Protein AF-A0AAX2DRG5-F1 (afdb_monomer_lite)

InterPro domains:
  IPR002686 Transposase IS200-like [PF01797] (2-34)
  IPR036515 Transposase IS200-like superfamily [G3DSA:3.30.70.1290] (1-51)
  IPR036515 Transposase IS200-like superfamily [SSF143422] (3-34)

Foldseek 3Di:
DPCPDPDDDVDDPDDDDDDPDDQPVVVVVVVVVVVVVVVVVVVVCVPVQADPVPRDGDDDDD

pLDDT: mean 71.34, std 12.26, range [42.78, 90.75]

Sequence (62 aa):
MKYKYGNRKFWCRGYYVDTVGRNQRTIEEYIRNQLREDHQMDQLNLFEEVDPFTGKKIRGKN

Structure (mmCIF, N/CA/C/O backbone):
data_AF-A0AAX2DRG5-F1
#
_entry.id   AF-A0AAX2DRG5-F1
#
loop_
_atom_site.group_PDB
_atom_site.id
_atom_site.type_symbol
_atom_site.label_atom_id
_atom_site.label_alt_id
_atom_site.label_comp_id
_atom_site.label_asym_id
_atom_site.label_entity_id
_atom_site.label_seq_id
_atom_site.pdbx_PDB_ins_code
_atom_site.Cartn_x
_atom_site.Cartn_y
_atom_site.Cartn_z
_atom_site.occupancy
_atom_site.B_iso_or_equiv
_atom_site.auth_seq_id
_atom_site.auth_comp_id
_atom_site.auth_asym_id
_atom_site.auth_atom_id
_atom_site.pdbx_PDB_model_num
ATOM 1 N N . MET A 1 1 ? 4.073 -20.418 -31.342 1.00 50.06 1 MET A N 1
ATOM 2 C CA . MET A 1 1 ? 4.010 -19.264 -30.415 1.00 50.06 1 MET A CA 1
ATOM 3 C C . MET A 1 1 ? 2.865 -19.481 -29.434 1.00 50.06 1 MET A C 1
ATOM 5 O O . MET A 1 1 ? 1.726 -19.206 -29.777 1.00 50.06 1 MET A O 1
ATOM 9 N N . LYS A 1 2 ? 3.128 -20.042 -28.252 1.00 43.06 2 LYS A N 1
ATOM 10 C CA . LYS A 1 2 ? 2.098 -20.240 -27.223 1.00 43.06 2 LYS A CA 1
ATOM 11 C C . LYS A 1 2 ? 2.272 -19.147 -26.162 1.00 43.06 2 LYS A C 1
ATOM 13 O O . LYS A 1 2 ? 3.297 -19.104 -25.501 1.00 43.06 2 LYS A O 1
ATOM 18 N N . TYR A 1 3 ? 1.287 -18.251 -26.081 1.00 51.75 3 TYR A N 1
ATOM 19 C CA . TYR A 1 3 ? 1.061 -17.273 -25.004 1.00 51.75 3 TYR A CA 1
ATOM 20 C C . TYR A 1 3 ? 2.161 -16.228 -24.770 1.00 51.75 3 TYR A C 1
ATOM 22 O O . TYR A 1 3 ? 2.796 -16.204 -23.725 1.00 51.75 3 TYR A O 1
ATOM 30 N N . LYS A 1 4 ? 2.342 -15.291 -25.709 1.00 56.91 4 LYS A N 1
ATOM 31 C CA . LYS A 1 4 ? 3.282 -14.177 -25.494 1.00 56.91 4 LYS A CA 1
ATOM 32 C C . LYS A 1 4 ? 2.734 -13.093 -24.538 1.00 56.91 4 LYS A C 1
ATOM 34 O O . LYS A 1 4 ? 3.534 -12.404 -23.923 1.00 56.91 4 LYS A O 1
ATOM 39 N N . TYR A 1 5 ? 1.404 -12.973 -24.354 1.00 60.25 5 TYR A N 1
ATOM 40 C CA . TYR A 1 5 ? 0.788 -11.879 -23.561 1.00 60.25 5 TYR A CA 1
ATOM 41 C C . TYR A 1 5 ? -0.559 -12.213 -22.864 1.00 60.25 5 TYR A C 1
ATOM 43 O O . TYR A 1 5 ? -1.310 -11.312 -22.508 1.00 60.25 5 TYR A O 1
ATOM 51 N N . GLY A 1 6 ? -0.907 -13.489 -22.666 1.00 53.78 6 GLY A N 1
ATOM 52 C CA . GLY A 1 6 ? -2.291 -13.911 -22.367 1.00 53.78 6 GLY A CA 1
ATOM 53 C C . GLY A 1 6 ? -2.780 -13.875 -20.910 1.00 53.78 6 GLY A C 1
ATOM 54 O O . GLY A 1 6 ? -3.820 -14.462 -20.639 1.00 53.78 6 GLY A O 1
ATOM 55 N N . ASN A 1 7 ? -2.062 -13.270 -19.956 1.00 61.44 7 ASN A N 1
ATOM 56 C CA . ASN A 1 7 ? -2.471 -13.317 -18.538 1.00 61.44 7 ASN A CA 1
ATOM 57 C C . ASN A 1 7 ? -1.986 -12.117 -17.699 1.00 61.44 7 ASN A C 1
ATOM 59 O O . ASN A 1 7 ? -1.645 -12.257 -16.527 1.00 61.44 7 ASN A O 1
ATOM 63 N N . ARG A 1 8 ? -1.929 -10.919 -18.293 1.00 65.81 8 ARG A N 1
ATOM 64 C CA . ARG A 1 8 ? -1.544 -9.694 -17.575 1.00 65.81 8 ARG A CA 1
ATOM 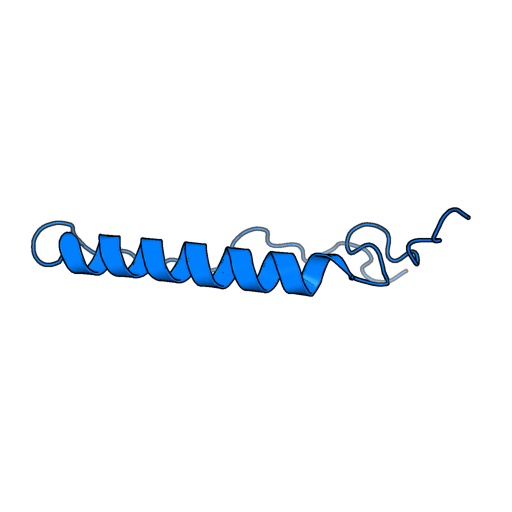65 C C . ARG A 1 8 ? -2.747 -9.128 -16.824 1.00 65.81 8 ARG A C 1
ATOM 67 O O . ARG A 1 8 ? -3.531 -8.369 -17.385 1.00 65.81 8 ARG A O 1
ATOM 74 N N . LYS A 1 9 ? -2.909 -9.518 -15.560 1.00 67.94 9 LYS A N 1
ATOM 75 C CA . LYS A 1 9 ? -3.837 -8.842 -14.649 1.00 67.94 9 LYS A CA 1
ATOM 76 C C . LYS A 1 9 ? -3.077 -7.711 -13.971 1.00 67.94 9 LYS A C 1
ATOM 78 O O . LYS A 1 9 ? -2.160 -7.976 -13.208 1.00 67.94 9 LYS A O 1
ATOM 83 N N . PHE A 1 10 ? -3.439 -6.474 -14.307 1.00 66.56 10 PHE A N 1
ATOM 84 C CA . PHE A 1 10 ? -2.853 -5.281 -13.689 1.00 66.56 10 PHE A CA 1
ATOM 85 C C . PHE A 1 10 ? -3.195 -5.204 -12.195 1.00 66.56 10 PHE A C 1
ATOM 87 O O . PHE A 1 10 ? -2.374 -4.802 -11.385 1.00 66.56 10 PHE A O 1
ATOM 94 N N . TRP A 1 11 ? -4.391 -5.669 -11.831 1.00 73.94 11 TRP A N 1
ATOM 95 C CA . TRP A 1 11 ? -4.854 -5.719 -10.451 1.00 73.94 11 TRP A CA 1
ATOM 96 C C . TRP A 1 11 ? -4.802 -7.137 -9.883 1.00 73.94 11 TRP A C 1
ATOM 98 O O . TRP A 1 11 ? -5.157 -8.115 -10.556 1.00 73.94 11 TRP A O 1
ATOM 108 N N . CYS A 1 12 ? -4.427 -7.233 -8.608 1.00 75.56 12 CYS A N 1
ATOM 109 C CA . CYS A 1 12 ? -4.621 -8.434 -7.805 1.00 75.56 12 CYS A CA 1
ATOM 110 C C . CYS A 1 12 ? -6.119 -8.771 -7.711 1.00 75.56 12 CYS A C 1
ATOM 112 O O . CYS A 1 12 ? -6.979 -7.896 -7.765 1.00 75.56 12 CYS A O 1
ATOM 114 N N . ARG A 1 13 ? -6.457 -10.059 -7.566 1.00 82.12 13 ARG A N 1
ATOM 115 C CA . ARG A 1 13 ? -7.863 -10.518 -7.522 1.00 82.12 13 ARG A CA 1
ATOM 116 C C . ARG A 1 13 ? -8.624 -10.097 -6.254 1.00 82.12 13 ARG A C 1
ATOM 118 O O . ARG A 1 13 ? -9.814 -10.370 -6.170 1.00 82.12 13 ARG A O 1
ATOM 125 N N . GLY A 1 14 ? -7.959 -9.480 -5.282 1.00 83.12 14 GLY A N 1
ATOM 126 C CA . GLY A 1 14 ? -8.545 -9.052 -4.016 1.00 83.12 14 GLY A CA 1
ATOM 127 C C . GLY A 1 14 ? -7.976 -7.712 -3.566 1.00 83.12 14 GLY A C 1
ATOM 128 O O . GLY A 1 14 ? -6.929 -7.284 -4.052 1.00 83.12 14 GLY A O 1
ATOM 129 N N . TYR A 1 15 ? -8.686 -7.067 -2.645 1.00 81.44 15 TYR A N 1
ATOM 130 C CA . TYR A 1 15 ? -8.326 -5.784 -2.054 1.00 81.44 15 TYR A CA 1
ATOM 131 C C . TYR A 1 15 ? -8.689 -5.783 -0.566 1.00 81.44 15 TYR A C 1
ATOM 133 O O . TYR A 1 15 ? -9.607 -6.487 -0.140 1.00 81.44 15 TYR A O 1
ATOM 141 N N . TYR A 1 16 ? -7.940 -5.014 0.220 1.00 78.00 16 TYR A N 1
ATOM 142 C CA . TYR A 1 16 ? -8.195 -4.816 1.643 1.00 78.00 16 TYR A CA 1
ATOM 143 C C . TYR A 1 16 ? -9.034 -3.547 1.838 1.00 78.00 16 TYR A C 1
ATOM 145 O O . TYR A 1 16 ? -8.749 -2.524 1.217 1.00 78.00 16 TYR A O 1
ATOM 153 N N . VAL A 1 17 ? -10.062 -3.608 2.687 1.00 79.44 17 VAL A N 1
ATOM 154 C CA . VAL A 1 17 ? -10.886 -2.451 3.076 1.00 79.44 17 VAL A CA 1
ATOM 155 C C . VAL A 1 17 ? -11.043 -2.455 4.583 1.00 79.44 17 VAL A C 1
ATOM 157 O O . VAL A 1 17 ? -11.391 -3.481 5.161 1.00 79.44 17 VAL A O 1
ATOM 160 N N . ASP A 1 18 ? -10.838 -1.294 5.195 1.00 77.88 18 ASP A N 1
ATOM 161 C CA . ASP A 1 18 ? -11.147 -1.042 6.599 1.00 77.88 18 ASP A CA 1
ATOM 162 C C . ASP A 1 18 ? -12.050 0.195 6.709 1.00 77.88 18 ASP A C 1
ATOM 164 O O . ASP A 1 18 ? -11.950 1.130 5.908 1.00 77.88 18 ASP A O 1
ATOM 168 N N . THR A 1 19 ? -12.962 0.202 7.680 1.00 80.56 19 THR A N 1
ATOM 169 C CA . THR A 1 19 ? -13.852 1.342 7.926 1.00 80.56 19 THR A CA 1
ATOM 170 C C . THR A 1 19 ? -13.118 2.409 8.727 1.00 80.56 19 THR A C 1
ATOM 172 O O . THR A 1 19 ? -12.662 2.166 9.846 1.00 80.56 19 THR A O 1
ATOM 175 N N . VAL A 1 20 ? -13.037 3.621 8.181 1.00 66.06 20 VAL A N 1
ATOM 176 C CA . VAL A 1 20 ? -12.432 4.760 8.878 1.00 66.06 20 VAL A CA 1
ATOM 177 C C . VAL A 1 20 ? -13.277 5.159 10.092 1.00 66.06 20 VAL A C 1
ATOM 179 O O . VAL A 1 20 ? -14.446 5.510 9.966 1.00 66.06 20 VAL A O 1
ATOM 182 N N . GLY A 1 21 ? -12.676 5.087 11.284 1.00 64.56 21 GLY A N 1
ATOM 183 C CA . GLY A 1 21 ? -13.323 5.494 12.538 1.00 64.56 21 GLY A CA 1
ATOM 184 C C . GLY A 1 21 ? -12.545 5.174 13.819 1.00 64.56 21 GLY A C 1
ATOM 185 O O . GLY A 1 21 ? -12.663 5.913 14.789 1.00 64.56 21 GLY A O 1
ATOM 186 N N . ARG A 1 22 ? -11.715 4.116 13.840 1.00 65.62 22 ARG A N 1
ATOM 187 C CA . ARG A 1 22 ? -10.923 3.732 15.034 1.00 65.62 22 ARG A CA 1
ATOM 188 C C . ARG A 1 22 ? -9.403 3.868 14.882 1.00 65.62 22 ARG A C 1
ATOM 190 O O . ARG A 1 22 ? -8.736 4.132 15.873 1.00 65.62 22 ARG A O 1
ATOM 197 N N . ASN A 1 23 ? -8.867 3.759 13.662 1.00 71.88 23 ASN A N 1
ATOM 198 C CA . ASN A 1 23 ? -7.431 3.521 13.435 1.00 71.88 23 ASN A CA 1
ATOM 199 C C . ASN A 1 23 ? -6.760 4.500 12.452 1.00 71.88 23 ASN A C 1
ATOM 201 O O . ASN A 1 23 ? -5.767 4.151 11.820 1.00 71.88 23 ASN A O 1
ATOM 205 N N . GLN A 1 24 ? -7.269 5.730 12.308 1.00 81.19 24 GLN A N 1
ATOM 206 C CA . GLN A 1 24 ? -6.757 6.696 11.319 1.00 81.19 24 GLN A CA 1
ATOM 207 C C . GLN A 1 24 ? -5.233 6.890 11.406 1.00 81.19 24 GLN A C 1
ATOM 209 O O . GLN A 1 24 ? -4.547 6.827 10.390 1.00 81.19 24 GLN A O 1
ATOM 214 N N . ARG A 1 25 ? -4.698 7.051 12.623 1.00 84.94 25 ARG A N 1
ATOM 215 C CA . ARG A 1 25 ? -3.257 7.232 12.849 1.00 84.94 25 ARG A CA 1
ATOM 216 C C . ARG A 1 25 ? -2.437 6.006 12.443 1.00 84.94 25 ARG A C 1
ATOM 218 O O . ARG A 1 25 ? -1.380 6.152 11.845 1.00 84.94 25 ARG A O 1
ATOM 225 N N . THR A 1 26 ? -2.936 4.808 12.732 1.00 84.19 26 THR A N 1
ATOM 226 C CA . THR A 1 26 ? -2.276 3.548 12.368 1.00 84.19 26 THR A CA 1
ATOM 227 C C . THR A 1 26 ? -2.256 3.345 10.857 1.00 84.19 26 THR A C 1
ATOM 229 O O . THR A 1 26 ? -1.234 2.940 10.316 1.00 84.19 26 THR A O 1
ATOM 232 N N . ILE A 1 27 ? -3.354 3.669 10.165 1.00 83.25 27 ILE A N 1
ATOM 233 C CA . ILE A 1 27 ? -3.425 3.606 8.698 1.00 83.25 27 ILE A CA 1
ATOM 234 C C . ILE A 1 27 ? -2.438 4.603 8.078 1.00 83.25 27 ILE A C 1
ATOM 236 O O . ILE A 1 27 ? -1.729 4.266 7.134 1.00 83.25 27 ILE A O 1
ATOM 240 N N . GLU A 1 28 ? -2.341 5.811 8.633 1.00 86.56 28 GLU A N 1
ATOM 241 C CA . GLU A 1 28 ? -1.410 6.832 8.152 1.00 86.56 28 GLU A CA 1
ATOM 242 C C . GLU A 1 28 ? 0.060 6.433 8.364 1.00 86.56 28 GLU A C 1
ATOM 244 O O . GLU A 1 28 ? 0.875 6.551 7.448 1.00 86.56 28 GLU A O 1
ATOM 249 N N . GLU A 1 29 ? 0.406 5.928 9.552 1.00 88.62 29 GLU A N 1
ATOM 250 C CA . GLU A 1 29 ? 1.749 5.414 9.843 1.00 88.62 29 GLU A CA 1
ATOM 251 C C . GLU A 1 29 ? 2.098 4.216 8.949 1.00 88.62 29 GLU A C 1
ATOM 253 O O . GLU A 1 29 ? 3.209 4.155 8.422 1.00 88.62 29 GLU A O 1
ATOM 258 N N . TYR A 1 30 ? 1.143 3.315 8.702 1.00 86.12 30 TYR A N 1
ATOM 259 C CA . TYR A 1 30 ? 1.320 2.178 7.798 1.00 86.12 30 TYR A CA 1
ATOM 260 C C . TYR A 1 30 ? 1.625 2.616 6.361 1.00 86.12 30 TYR A C 1
ATOM 262 O O . TYR A 1 30 ? 2.599 2.145 5.777 1.00 86.12 30 TYR A O 1
ATOM 270 N N . ILE A 1 31 ? 0.853 3.563 5.813 1.00 87.62 31 ILE A N 1
ATOM 271 C CA . ILE A 1 31 ? 1.088 4.094 4.461 1.00 87.62 31 ILE A CA 1
ATOM 272 C C . ILE A 1 31 ? 2.457 4.782 4.380 1.00 87.62 31 ILE A C 1
ATOM 274 O O . ILE A 1 31 ? 3.200 4.561 3.425 1.00 87.62 31 ILE A O 1
ATOM 278 N N . ARG A 1 32 ? 2.831 5.587 5.386 1.00 90.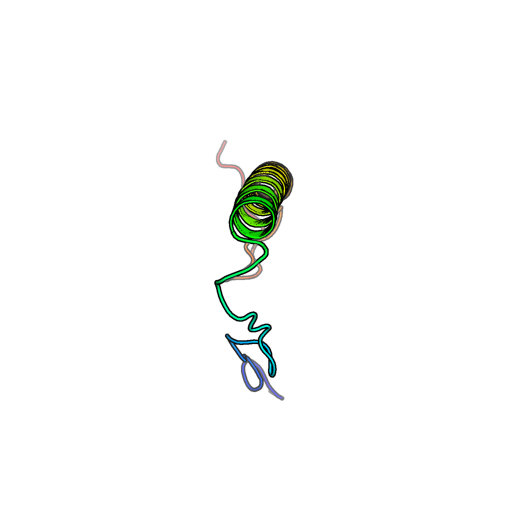75 32 ARG A N 1
ATOM 279 C CA . ARG A 1 32 ? 4.146 6.256 5.413 1.00 90.75 32 ARG A CA 1
ATOM 280 C C . ARG A 1 32 ? 5.305 5.259 5.431 1.00 90.75 32 ARG A C 1
ATOM 282 O O . ARG A 1 32 ? 6.299 5.486 4.742 1.00 90.75 32 ARG A O 1
ATOM 289 N N . ASN A 1 33 ? 5.184 4.175 6.196 1.00 90.69 33 ASN A N 1
ATOM 290 C CA . ASN A 1 33 ? 6.214 3.141 6.258 1.00 90.69 33 ASN A CA 1
ATOM 291 C C . ASN A 1 33 ? 6.335 2.389 4.928 1.00 90.69 33 ASN A C 1
ATOM 293 O O . ASN A 1 33 ? 7.451 2.256 4.433 1.00 90.69 33 ASN A O 1
ATOM 297 N N . GLN A 1 34 ? 5.215 2.008 4.302 1.00 87.88 34 GLN A N 1
ATOM 298 C CA . GLN A 1 34 ? 5.238 1.363 2.984 1.00 87.88 34 GLN A CA 1
ATOM 299 C C . GLN A 1 34 ? 5.895 2.235 1.917 1.00 87.88 34 GLN A C 1
ATOM 301 O O . GLN A 1 34 ? 6.801 1.777 1.237 1.00 87.88 34 GLN A O 1
ATOM 306 N N . LEU A 1 35 ? 5.521 3.514 1.815 1.00 88.44 35 LEU A N 1
ATOM 307 C CA . LEU A 1 35 ? 6.123 4.418 0.825 1.00 88.44 35 LEU A CA 1
ATOM 308 C C . LEU A 1 35 ? 7.641 4.552 1.009 1.00 88.44 35 LEU A C 1
ATOM 310 O O . LEU A 1 35 ? 8.388 4.703 0.043 1.00 88.44 35 LEU A O 1
ATOM 314 N N . ARG A 1 36 ? 8.109 4.505 2.260 1.00 88.50 36 ARG A N 1
ATOM 315 C CA . ARG A 1 36 ? 9.535 4.552 2.583 1.00 88.50 36 ARG A CA 1
ATOM 316 C C . ARG A 1 36 ? 10.252 3.248 2.225 1.00 88.50 36 ARG A C 1
ATOM 318 O O . ARG A 1 36 ? 11.415 3.306 1.823 1.00 88.50 36 ARG A O 1
ATOM 325 N N . GLU A 1 37 ? 9.610 2.103 2.421 1.00 85.19 37 GLU A N 1
ATOM 326 C CA . GLU A 1 37 ? 10.120 0.794 2.000 1.00 85.19 37 GLU A CA 1
ATOM 327 C C . GLU A 1 37 ? 10.172 0.696 0.472 1.00 85.19 37 GLU A C 1
ATOM 329 O O . GLU A 1 37 ? 11.238 0.408 -0.070 1.00 85.19 37 GLU A O 1
ATOM 334 N N . ASP A 1 38 ? 9.088 1.055 -0.217 1.00 84.62 38 ASP A N 1
ATOM 335 C CA . ASP A 1 38 ? 9.002 1.068 -1.680 1.00 84.62 38 ASP A CA 1
ATOM 336 C C . ASP A 1 38 ? 10.078 1.970 -2.292 1.00 84.62 38 ASP A C 1
ATOM 338 O O . ASP A 1 38 ? 10.815 1.541 -3.172 1.00 84.62 38 ASP A O 1
ATOM 342 N N . HIS A 1 39 ? 10.273 3.182 -1.760 1.00 81.38 39 HIS A N 1
ATOM 343 C CA . HIS A 1 39 ? 11.331 4.074 -2.238 1.00 81.38 39 HIS A CA 1
ATOM 344 C C . HIS A 1 39 ? 12.733 3.461 -2.084 1.00 81.38 39 HIS A C 1
ATOM 346 O O . HIS A 1 39 ? 13.586 3.633 -2.950 1.00 81.38 39 HIS A O 1
ATOM 352 N N . GLN A 1 40 ? 13.006 2.755 -0.983 1.00 80.88 40 GLN A N 1
ATOM 353 C CA . GLN A 1 40 ? 14.293 2.074 -0.801 1.00 80.88 40 GLN A CA 1
ATOM 354 C C . GLN A 1 40 ? 14.452 0.906 -1.778 1.00 80.88 40 GLN A C 1
ATOM 356 O O . GLN A 1 40 ? 15.530 0.742 -2.347 1.00 80.88 40 GLN A O 1
ATOM 361 N N . MET A 1 41 ? 13.390 0.131 -2.002 1.00 74.25 41 MET A N 1
ATOM 362 C CA . MET A 1 41 ? 13.385 -0.962 -2.974 1.00 74.25 41 MET A CA 1
ATOM 363 C C . MET A 1 41 ? 13.583 -0.451 -4.404 1.00 74.25 41 MET A C 1
ATOM 365 O O . MET A 1 41 ? 14.387 -1.016 -5.140 1.00 74.25 41 MET A O 1
ATOM 369 N N . ASP A 1 42 ? 12.950 0.658 -4.779 1.00 73.69 42 ASP A N 1
ATOM 370 C CA . ASP A 1 42 ? 13.130 1.290 -6.088 1.00 73.69 42 ASP A CA 1
ATOM 371 C C . ASP A 1 42 ? 14.567 1.789 -6.296 1.00 73.69 42 ASP A C 1
ATOM 373 O O . ASP A 1 42 ? 15.135 1.612 -7.374 1.00 73.69 42 ASP A O 1
ATOM 377 N N . GLN A 1 43 ? 15.203 2.357 -5.263 1.00 68.00 43 GLN A N 1
ATOM 378 C CA . GLN A 1 43 ? 16.620 2.747 -5.326 1.00 68.00 43 GLN A CA 1
ATOM 379 C C . GLN A 1 43 ? 17.550 1.539 -5.514 1.00 68.00 43 GLN A C 1
ATOM 381 O O . GLN A 1 43 ? 18.562 1.649 -6.206 1.00 68.00 43 GLN A O 1
ATOM 386 N N . LEU A 1 44 ? 17.213 0.381 -4.937 1.00 67.38 44 LEU A N 1
ATOM 387 C CA . LEU A 1 44 ? 17.958 -0.865 -5.146 1.00 67.38 44 LEU A CA 1
ATOM 388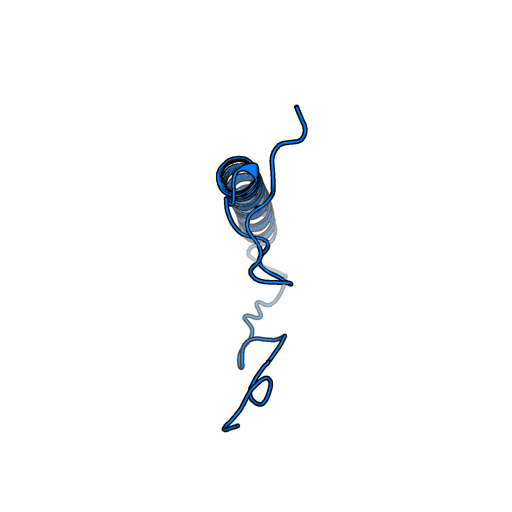 C C . LEU A 1 44 ? 17.728 -1.439 -6.554 1.00 67.38 44 LEU A C 1
ATOM 390 O O . LEU A 1 44 ? 18.666 -1.949 -7.168 1.00 67.38 44 LEU A O 1
ATOM 394 N N . ASN A 1 45 ? 16.513 -1.299 -7.090 1.00 60.59 45 ASN A N 1
ATOM 395 C CA . ASN A 1 45 ? 16.129 -1.764 -8.426 1.00 60.59 45 ASN A CA 1
ATOM 396 C C . ASN A 1 45 ? 16.577 -0.824 -9.561 1.00 60.59 45 ASN A C 1
ATOM 398 O O . ASN A 1 45 ? 16.485 -1.186 -10.732 1.00 60.59 45 ASN A O 1
ATOM 402 N N . LEU A 1 46 ? 17.122 0.360 -9.255 1.00 61.66 46 LEU A N 1
ATOM 403 C CA . LEU A 1 46 ? 17.637 1.302 -10.259 1.00 61.66 46 LEU A CA 1
ATOM 404 C C . LEU A 1 46 ? 18.758 0.697 -11.133 1.00 61.66 46 LEU A C 1
ATOM 406 O O . LEU A 1 46 ? 19.010 1.173 -12.240 1.00 61.66 46 LEU A O 1
ATOM 410 N N . PHE A 1 47 ? 19.399 -0.375 -10.660 1.00 60.00 47 PHE A N 1
ATOM 411 C CA . PHE A 1 47 ? 20.429 -1.130 -11.375 1.00 60.00 47 PHE A CA 1
ATOM 412 C C . PHE A 1 47 ? 19.916 -2.448 -11.975 1.00 60.00 47 PHE A C 1
ATOM 414 O O . PHE A 1 47 ? 20.684 -3.405 -12.097 1.00 60.00 47 PHE A O 1
ATOM 421 N N . GLU A 1 48 ? 18.639 -2.535 -12.360 1.00 60.69 48 GLU A N 1
ATOM 422 C CA . GLU A 1 48 ? 18.161 -3.669 -13.155 1.00 60.69 48 GLU A CA 1
ATOM 423 C C . GLU A 1 48 ? 18.970 -3.770 -14.462 1.00 60.69 48 GLU A C 1
ATOM 425 O O . GLU A 1 48 ? 18.856 -2.952 -15.372 1.00 60.69 48 GLU A O 1
ATOM 430 N N . GLU A 1 49 ? 19.817 -4.802 -14.568 1.00 61.91 49 GLU A N 1
ATOM 431 C CA . GLU A 1 49 ? 20.671 -5.054 -15.740 1.00 61.91 49 GLU A CA 1
ATOM 432 C C . GLU A 1 49 ? 19.838 -5.252 -17.024 1.00 61.91 49 GLU A C 1
ATOM 434 O O . GLU A 1 49 ? 20.355 -5.133 -18.138 1.00 61.91 49 GLU A O 1
ATOM 439 N N . VAL A 1 50 ? 18.541 -5.543 -16.877 1.00 62.62 50 VAL A N 1
ATOM 440 C CA . VAL A 1 50 ? 17.597 -5.924 -17.927 1.00 62.62 50 VAL A CA 1
ATOM 441 C C . VAL A 1 50 ? 16.323 -5.087 -17.814 1.00 62.62 50 VAL A C 1
ATOM 443 O O . VAL A 1 50 ? 15.674 -5.094 -16.780 1.00 62.62 50 VAL A O 1
ATOM 446 N N . ASP A 1 51 ? 15.926 -4.431 -18.906 1.00 69.38 51 ASP A N 1
ATOM 447 C CA . ASP A 1 51 ? 14.688 -3.646 -18.987 1.00 69.38 51 ASP A CA 1
ATOM 448 C C . ASP A 1 51 ? 13.443 -4.540 -18.761 1.00 69.38 51 ASP A C 1
ATOM 450 O O . ASP A 1 51 ? 13.213 -5.461 -19.555 1.00 69.38 51 ASP A O 1
ATOM 454 N N . PRO A 1 52 ? 12.597 -4.275 -17.747 1.00 65.62 52 PRO A N 1
ATOM 455 C CA . PRO A 1 52 ? 11.446 -5.116 -17.403 1.00 65.62 52 PRO A CA 1
ATOM 456 C C . PRO A 1 52 ? 10.316 -5.077 -18.449 1.00 65.62 52 PRO A C 1
ATOM 458 O O . PRO A 1 52 ? 9.446 -5.954 -18.471 1.00 65.62 52 PRO A O 1
ATOM 461 N N . PHE A 1 53 ? 10.323 -4.100 -19.360 1.00 61.97 53 PHE A N 1
ATOM 462 C CA . PHE A 1 53 ? 9.333 -3.969 -20.428 1.00 61.97 53 PHE A CA 1
ATOM 463 C C . PHE A 1 53 ? 9.784 -4.621 -21.736 1.00 61.97 53 PHE A C 1
ATOM 465 O O . PHE A 1 53 ? 8.950 -5.179 -22.459 1.00 61.97 53 PHE A O 1
ATOM 472 N N . THR A 1 54 ? 11.084 -4.570 -22.050 1.00 72.44 54 THR A N 1
ATOM 473 C CA . THR A 1 54 ? 11.621 -5.088 -23.324 1.00 72.44 54 THR A CA 1
ATOM 474 C C . THR A 1 54 ? 12.514 -6.321 -23.197 1.00 72.44 54 THR A C 1
ATOM 476 O O . THR A 1 54 ? 12.759 -6.991 -24.204 1.00 72.44 54 THR A O 1
ATOM 479 N N . GLY A 1 55 ? 12.978 -6.655 -21.992 1.00 65.31 55 GLY A N 1
ATOM 480 C CA . GLY A 1 55 ? 13.874 -7.778 -21.708 1.00 65.31 55 GLY A CA 1
ATOM 481 C C . GLY A 1 55 ? 15.293 -7.602 -22.258 1.00 65.31 55 GLY A C 1
ATOM 482 O O . GLY A 1 55 ? 16.041 -8.575 -22.351 1.00 65.31 55 GLY A O 1
ATOM 483 N N . LYS A 1 56 ? 15.668 -6.392 -22.691 1.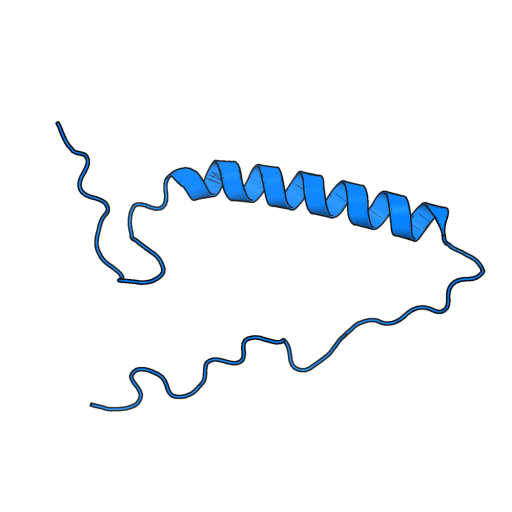00 70.62 56 LYS A N 1
ATOM 484 C CA . LYS A 1 56 ? 16.992 -6.099 -23.254 1.00 70.62 56 LYS A CA 1
ATOM 485 C C . LYS A 1 56 ? 17.927 -5.609 -22.155 1.00 70.62 56 LYS A C 1
ATOM 487 O O . LYS A 1 56 ? 17.516 -4.811 -21.320 1.00 70.62 56 LYS A O 1
ATOM 492 N N . LYS A 1 57 ? 19.194 -6.042 -22.184 1.00 70.31 57 LYS A N 1
ATOM 493 C CA . LYS A 1 57 ? 20.209 -5.494 -21.276 1.00 70.31 57 LYS A CA 1
ATOM 494 C C . LYS A 1 57 ? 20.390 -3.998 -21.522 1.00 70.31 57 LYS A C 1
ATOM 496 O O . LYS A 1 57 ? 20.534 -3.587 -22.680 1.00 70.31 57 LYS A O 1
ATOM 501 N N . ILE A 1 58 ? 20.409 -3.202 -20.457 1.00 67.12 58 ILE A N 1
ATOM 502 C CA . ILE A 1 58 ? 20.660 -1.762 -20.551 1.00 67.12 58 ILE A CA 1
ATOM 503 C C . ILE A 1 58 ? 22.144 -1.590 -20.907 1.00 67.12 58 ILE A C 1
ATOM 505 O O . ILE A 1 58 ? 23.028 -1.743 -20.070 1.00 67.12 58 ILE A O 1
ATOM 509 N N . ARG A 1 59 ? 22.455 -1.353 -22.189 1.00 59.69 59 ARG A N 1
ATOM 510 C CA . ARG A 1 59 ? 23.831 -1.068 -22.628 1.00 59.69 59 ARG A CA 1
ATOM 511 C C . ARG A 1 59 ? 24.258 0.262 -22.014 1.00 59.69 59 ARG A C 1
ATOM 513 O O . ARG A 1 59 ? 23.785 1.305 -22.463 1.00 59.69 59 ARG A O 1
ATOM 520 N N . GLY A 1 60 ? 25.168 0.221 -21.041 1.00 56.50 60 GLY A N 1
ATOM 521 C CA . GLY A 1 60 ? 25.906 1.406 -20.610 1.00 56.50 60 GLY A CA 1
ATOM 522 C C . GLY A 1 60 ? 26.482 2.106 -21.841 1.00 56.50 60 GLY A C 1
ATOM 523 O O . GLY A 1 60 ? 27.200 1.491 -22.634 1.00 56.50 60 GLY A O 1
ATOM 524 N N . LYS A 1 61 ? 26.081 3.358 -22.070 1.00 51.97 61 LYS A N 1
ATOM 525 C CA . LYS A 1 61 ? 26.771 4.224 -23.026 1.00 51.97 61 LYS A CA 1
ATOM 526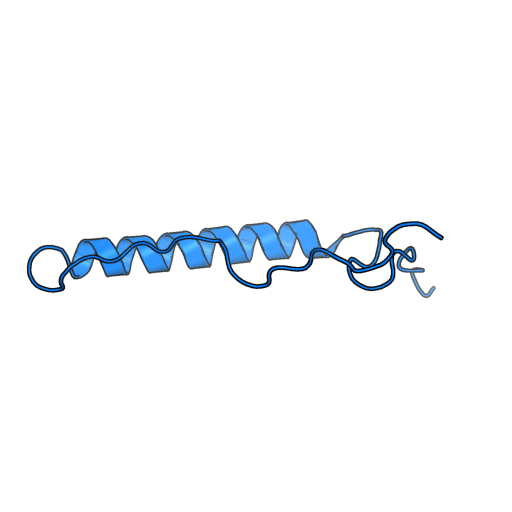 C C . LYS A 1 61 ? 28.081 4.642 -22.360 1.00 51.97 61 LYS A C 1
ATOM 528 O O . LYS A 1 61 ? 28.032 5.305 -21.328 1.00 51.97 61 LYS A O 1
ATOM 533 N N . ASN A 1 62 ? 29.198 4.204 -22.942 1.00 42.78 62 ASN A N 1
ATOM 534 C CA . ASN A 1 62 ? 30.492 4.867 -22.778 1.00 42.78 62 ASN A CA 1
ATOM 535 C C . ASN A 1 62 ? 30.423 6.286 -23.347 1.00 42.78 62 ASN A C 1
ATOM 537 O O . ASN A 1 62 ? 29.690 6.465 -24.353 1.00 42.78 62 ASN A O 1
#

Radius of gyration: 18.53 Å; chains: 1; bounding box: 44×28×45 Å

Organism: Listeria ivanovii (NCBI:txid1638)

Secondary structure (D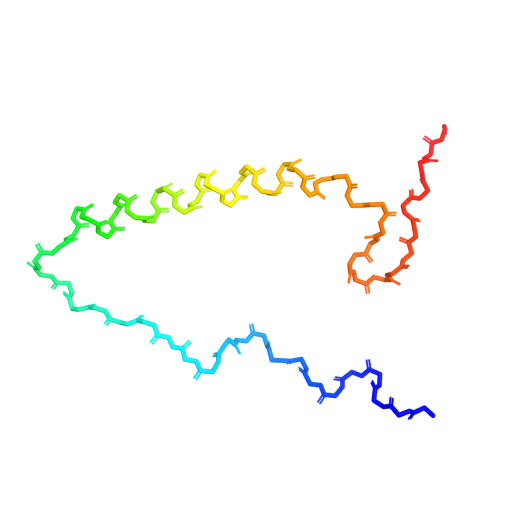SSP, 8-state):
---SSTT--SS-S------TTS-HHHHHHHHHHHHHHHHHHHHHHTT-SB-TTT--B-----